Protein AF-A0A948WME0-F1 (afdb_monomer)

Structure (mmCIF, N/CA/C/O backbone):
data_AF-A0A948WME0-F1
#
_entry.id   AF-A0A948WME0-F1
#
loop_
_atom_site.group_PDB
_atom_site.id
_atom_site.type_symbol
_atom_site.label_atom_id
_atom_site.label_alt_id
_atom_site.label_comp_id
_atom_site.label_asym_id
_atom_site.label_entity_id
_atom_site.label_seq_id
_atom_site.pdbx_PDB_ins_code
_atom_site.Cartn_x
_atom_site.Cartn_y
_atom_site.Cartn_z
_atom_site.occupancy
_atom_site.B_iso_or_equiv
_atom_site.auth_seq_id
_atom_site.auth_comp_id
_atom_site.auth_asym_id
_atom_site.auth_atom_id
_atom_site.pdbx_PDB_model_num
ATOM 1 N N . MET A 1 1 ? -32.371 61.050 43.950 1.00 46.25 1 MET A N 1
ATOM 2 C CA . MET A 1 1 ? -32.374 61.055 42.476 1.00 46.25 1 MET A CA 1
ATOM 3 C C . MET A 1 1 ? -31.001 60.569 42.022 1.00 46.25 1 MET A C 1
ATOM 5 O O . MET A 1 1 ? -30.034 61.302 42.145 1.00 46.25 1 MET A O 1
ATOM 9 N N . THR A 1 2 ? -30.966 59.286 41.647 1.00 49.34 2 THR A N 1
ATOM 10 C CA . THR A 1 2 ? -30.003 58.592 40.766 1.00 49.34 2 THR A CA 1
ATOM 11 C C . THR A 1 2 ? -28.560 58.339 41.239 1.00 49.34 2 THR A C 1
ATOM 13 O O . THR A 1 2 ? -27.661 59.159 41.098 1.00 49.34 2 THR A O 1
ATOM 16 N N . THR A 1 3 ? -28.357 57.110 41.722 1.00 47.84 3 THR A N 1
ATOM 17 C CA . THR A 1 3 ? -27.108 56.335 41.753 1.00 47.84 3 THR A CA 1
ATOM 18 C C . THR A 1 3 ? -26.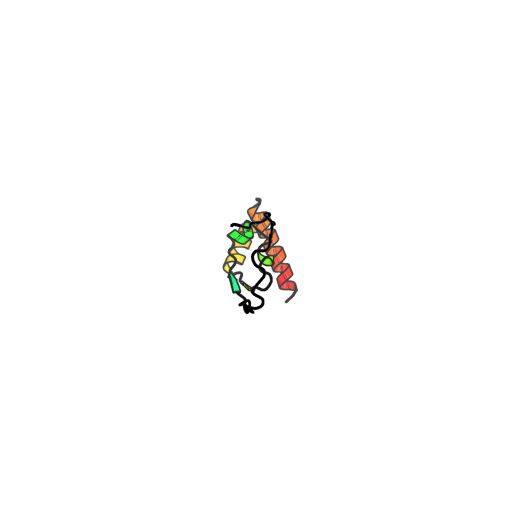693 55.874 40.349 1.00 47.84 3 THR A C 1
ATOM 20 O O . THR A 1 3 ? -27.567 55.587 39.537 1.00 47.84 3 THR A O 1
ATOM 23 N N . HIS A 1 4 ? -25.384 55.738 40.096 1.00 38.62 4 HIS A N 1
ATOM 24 C CA . HIS A 1 4 ? -24.697 54.550 39.529 1.00 38.62 4 HIS A CA 1
ATOM 25 C C . HIS A 1 4 ? -23.361 54.971 38.893 1.00 38.62 4 HIS A C 1
ATOM 27 O O . HIS A 1 4 ? -23.336 55.803 37.996 1.00 38.62 4 HIS A O 1
ATOM 33 N N . ALA A 1 5 ? -22.204 54.594 39.439 1.00 46.41 5 ALA A N 1
ATOM 34 C CA . ALA A 1 5 ? -21.619 53.260 39.648 1.00 46.41 5 ALA A CA 1
ATOM 35 C C . ALA A 1 5 ? -20.604 52.942 38.542 1.00 46.41 5 ALA A C 1
ATOM 37 O O . ALA A 1 5 ? -20.889 53.011 37.348 1.00 46.41 5 ALA A O 1
ATOM 38 N N . ALA A 1 6 ? -19.396 52.650 39.017 1.00 44.91 6 ALA A N 1
ATOM 39 C CA . ALA A 1 6 ? -18.202 52.347 38.262 1.00 44.91 6 ALA A CA 1
ATOM 40 C C . ALA A 1 6 ? -18.371 51.089 37.404 1.00 44.91 6 ALA A C 1
ATOM 42 O O . ALA A 1 6 ? -19.106 50.163 37.742 1.00 44.91 6 ALA A O 1
ATOM 43 N N . ARG A 1 7 ? -17.663 51.093 36.279 1.00 42.75 7 ARG A N 1
ATOM 44 C CA . ARG A 1 7 ? -17.547 49.979 35.346 1.00 42.75 7 ARG A CA 1
ATOM 45 C C . ARG A 1 7 ? -16.510 49.024 35.919 1.00 42.75 7 ARG A C 1
ATOM 47 O O . ARG A 1 7 ? -15.353 49.418 36.035 1.00 42.75 7 ARG A O 1
ATOM 54 N N . ASP A 1 8 ? -16.937 47.817 36.267 1.00 43.72 8 ASP A N 1
ATOM 55 C CA . ASP A 1 8 ? -16.040 46.724 36.619 1.00 43.72 8 ASP A CA 1
ATOM 56 C C . ASP A 1 8 ? -16.062 45.670 35.511 1.00 43.72 8 ASP A C 1
ATOM 58 O O . ASP A 1 8 ? -17.115 45.321 34.966 1.00 43.72 8 ASP A O 1
ATOM 62 N N . ALA A 1 9 ? -14.867 45.232 35.144 1.00 52.53 9 ALA A N 1
ATOM 63 C CA . ALA A 1 9 ? -14.618 44.223 34.140 1.00 52.53 9 ALA A CA 1
ATOM 64 C C . ALA A 1 9 ? -14.771 42.847 34.792 1.00 52.53 9 ALA A C 1
ATOM 66 O O . ALA A 1 9 ? -14.077 42.524 35.749 1.00 52.53 9 ALA A O 1
ATOM 67 N N . SER A 1 10 ? -15.650 42.011 34.247 1.00 54.53 10 SER A N 1
ATOM 68 C CA . SER A 1 10 ? -15.668 40.579 34.546 1.00 54.53 10 SER A CA 1
ATOM 69 C C . SER A 1 10 ? -15.707 39.795 33.241 1.00 54.53 10 SER A C 1
ATOM 71 O O . SER A 1 10 ? -16.744 39.527 32.638 1.00 54.53 10 SER A O 1
ATOM 73 N N . ASP A 1 11 ? -14.495 39.479 32.801 1.00 53.44 11 ASP A N 1
ATOM 74 C CA . ASP A 1 11 ? -14.176 38.296 32.023 1.00 53.44 11 ASP A CA 1
ATOM 75 C C . ASP A 1 11 ? -14.601 37.057 32.822 1.00 53.44 11 ASP A C 1
ATOM 77 O O . ASP A 1 11 ? -14.093 36.826 33.918 1.00 53.44 11 ASP A O 1
ATOM 81 N N . THR A 1 12 ? -15.601 36.323 32.330 1.00 52.56 12 THR A N 1
ATOM 82 C CA . THR A 1 12 ? -15.791 34.873 32.537 1.00 52.56 12 THR A CA 1
ATOM 83 C C . THR A 1 12 ? -17.068 34.431 31.824 1.00 52.56 12 THR A C 1
ATOM 85 O O . THR A 1 12 ? -18.157 34.384 32.397 1.00 52.56 12 THR A O 1
ATOM 88 N N . ARG A 1 13 ? -16.950 34.075 30.540 1.00 53.72 13 ARG A N 1
ATOM 89 C CA . ARG A 1 13 ? -17.986 33.299 29.848 1.00 53.72 13 ARG A CA 1
ATOM 90 C C . ARG A 1 13 ? -17.516 31.861 29.650 1.00 53.72 13 ARG A C 1
ATOM 92 O O . ARG A 1 13 ? -16.683 31.575 28.800 1.00 53.72 13 ARG A O 1
ATOM 99 N N . SER A 1 14 ? -18.153 30.994 30.434 1.00 48.44 14 SER A N 1
ATOM 100 C CA . SER A 1 14 ? -18.486 29.608 30.097 1.00 48.44 14 SER A CA 1
ATOM 101 C C . SER A 1 14 ? -17.376 28.565 30.249 1.00 48.44 14 SER A C 1
ATOM 103 O O . SER A 1 14 ? -16.840 28.026 29.287 1.00 48.44 14 SER A O 1
ATOM 105 N N . THR A 1 15 ? -17.146 28.176 31.502 1.00 48.06 15 THR A N 1
ATOM 106 C CA . THR A 1 15 ? -16.961 26.765 31.867 1.00 48.06 15 THR A CA 1
ATOM 107 C C . THR A 1 15 ? -18.275 25.985 31.693 1.00 48.06 15 THR A C 1
ATOM 109 O O . THR A 1 15 ? -19.348 26.585 31.703 1.00 48.06 15 THR A O 1
ATOM 112 N N . THR A 1 16 ? -18.166 24.649 31.608 1.00 42.69 16 THR A N 1
ATOM 113 C CA . THR A 1 16 ? -19.190 23.600 31.341 1.00 42.69 16 THR A CA 1
ATOM 114 C C . THR A 1 16 ? -19.482 23.381 29.848 1.00 42.69 16 THR A C 1
ATOM 116 O O . THR A 1 16 ? -19.741 24.329 29.128 1.00 42.69 16 THR A O 1
ATOM 119 N N . SER A 1 17 ? -19.438 22.180 29.264 1.00 53.53 17 SER A N 1
ATOM 120 C CA . SER A 1 17 ? -19.384 20.804 29.776 1.00 53.53 17 SER A CA 1
ATOM 121 C C . SER A 1 17 ? -19.219 19.836 28.585 1.00 53.53 17 SER A C 1
ATOM 123 O O . SER A 1 17 ? -19.835 20.035 27.543 1.00 53.53 17 SER A O 1
ATOM 125 N N . SER A 1 18 ? -18.422 18.771 28.726 1.00 53.84 18 SER A N 1
ATOM 126 C CA . SER A 1 18 ? -18.765 17.412 28.246 1.00 53.84 18 SER A CA 1
ATOM 127 C C . SER A 1 18 ? -17.610 16.437 28.494 1.00 53.84 18 SER A C 1
ATOM 129 O O . SER A 1 18 ? -16.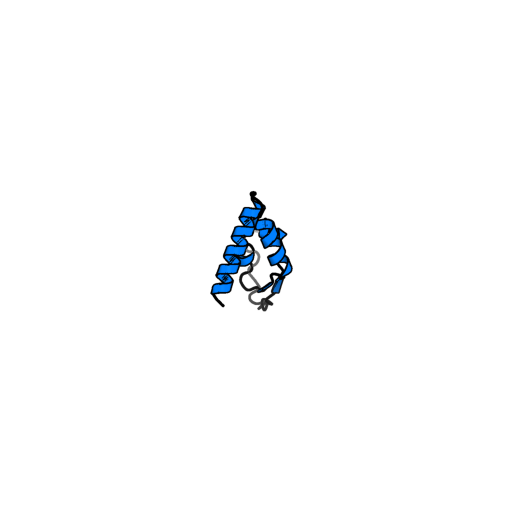805 16.116 27.625 1.00 53.84 18 SER A O 1
ATOM 131 N N . ALA A 1 19 ? -17.554 15.924 29.722 1.00 52.94 19 ALA A N 1
ATOM 132 C CA . ALA A 1 19 ? -17.043 14.581 29.934 1.00 52.94 19 ALA A CA 1
ATOM 133 C C . ALA A 1 19 ? -18.053 13.568 29.356 1.00 52.94 19 ALA A C 1
ATOM 135 O O . ALA A 1 19 ? -19.260 13.749 29.509 1.00 52.94 19 ALA A O 1
ATOM 136 N N . ALA A 1 20 ? -17.519 12.503 28.753 1.00 53.44 20 ALA A N 1
ATOM 137 C CA . ALA A 1 20 ? -18.188 11.271 28.329 1.00 53.44 20 ALA A CA 1
ATOM 138 C C . ALA A 1 20 ? -19.187 11.367 27.157 1.00 53.44 20 ALA A C 1
ATOM 140 O O . ALA A 1 20 ? -20.401 11.399 27.329 1.00 53.44 20 ALA A O 1
ATOM 141 N N . SER A 1 21 ? -18.671 11.155 25.947 1.00 50.00 21 SER A N 1
ATOM 142 C CA . SER A 1 21 ? -19.224 10.058 25.153 1.00 50.00 21 SER A CA 1
ATOM 143 C C . SER A 1 21 ? -18.109 9.032 24.987 1.00 50.00 21 SER A C 1
ATOM 145 O O . SER A 1 21 ? -17.073 9.308 24.389 1.00 50.00 21 SER A O 1
ATOM 147 N N . GLY A 1 22 ? -18.275 7.861 25.602 1.00 52.62 22 GLY A N 1
ATOM 148 C CA . GLY A 1 22 ? -17.491 6.691 25.241 1.00 52.62 22 GLY A CA 1
ATOM 149 C C . GLY A 1 22 ? -17.886 6.310 23.824 1.00 52.62 22 GLY A C 1
ATOM 150 O O . GLY A 1 22 ? -18.735 5.444 23.633 1.00 52.62 22 GLY A O 1
ATOM 151 N N . ALA A 1 23 ? -17.326 7.003 22.834 1.00 57.62 23 ALA A N 1
ATOM 152 C CA . ALA A 1 23 ? -17.322 6.511 21.478 1.00 57.62 23 ALA A CA 1
ATOM 153 C C . ALA A 1 23 ? -16.528 5.211 21.550 1.00 57.62 23 ALA A C 1
ATOM 155 O O . ALA A 1 23 ? -15.306 5.225 21.680 1.00 57.62 23 ALA A O 1
ATOM 156 N N . GLN A 1 24 ? -17.232 4.081 21.563 1.00 62.50 24 GLN A N 1
ATOM 157 C CA . GLN A 1 24 ? -16.630 2.820 21.173 1.00 62.50 24 GLN A CA 1
ATOM 158 C C . GLN A 1 24 ? -15.967 3.109 19.828 1.00 62.50 24 GLN A C 1
ATOM 160 O O . GLN A 1 24 ? -16.671 3.329 18.840 1.00 62.50 24 GLN A O 1
ATOM 165 N N . SER A 1 25 ? -14.636 3.244 19.817 1.00 71.81 25 SER A N 1
ATOM 166 C CA . SER A 1 25 ? -13.880 3.405 18.582 1.00 71.81 25 SER A CA 1
ATOM 167 C C . SER A 1 25 ? -14.089 2.105 17.828 1.00 71.81 25 SER A C 1
ATOM 169 O O . SER A 1 25 ? -13.472 1.081 18.122 1.00 71.81 25 SER A O 1
ATOM 171 N N . THR A 1 26 ? -15.080 2.098 16.940 1.00 84.75 26 THR A N 1
ATOM 172 C CA . THR A 1 26 ? -15.335 0.965 16.066 1.00 84.75 26 THR A CA 1
ATOM 173 C C . THR A 1 26 ? -14.064 0.779 15.259 1.00 84.75 26 THR A C 1
ATOM 175 O O . THR A 1 26 ? -13.726 1.661 14.463 1.00 84.75 26 THR A O 1
ATOM 178 N N . ARG A 1 27 ? -13.347 -0.329 15.475 1.00 90.62 27 ARG A N 1
ATOM 179 C CA . ARG A 1 27 ? -12.204 -0.671 14.630 1.00 90.62 27 ARG A CA 1
ATOM 180 C C . ARG A 1 27 ? -12.684 -0.714 13.185 1.00 90.62 27 ARG A C 1
ATOM 182 O O . ARG A 1 27 ? -13.639 -1.417 12.865 1.00 90.62 27 ARG A O 1
ATOM 189 N N . LYS A 1 28 ? -12.062 0.103 12.338 1.00 93.06 28 LYS A N 1
ATOM 190 C CA . LYS A 1 28 ? -12.360 0.172 10.908 1.00 93.06 28 LYS A CA 1
ATOM 191 C C . LYS A 1 28 ? -11.374 -0.705 10.152 1.00 93.06 28 LYS A C 1
ATOM 193 O O . LYS A 1 28 ? -10.253 -0.919 10.612 1.00 93.06 28 LYS A O 1
ATOM 198 N N . HIS A 1 29 ? -11.790 -1.161 8.979 1.00 95.06 29 HIS A N 1
ATOM 199 C CA . HIS A 1 29 ? -10.895 -1.795 8.021 1.00 95.06 29 HIS A CA 1
ATOM 200 C C . HIS A 1 29 ? -10.512 -0.768 6.953 1.00 95.06 29 HIS A C 1
ATOM 202 O O . HIS A 1 29 ? -11.386 -0.145 6.347 1.00 95.06 29 HIS A O 1
ATOM 208 N N . PHE A 1 30 ? -9.215 -0.599 6.720 1.00 96.12 30 PHE A N 1
ATOM 209 C CA . PHE A 1 30 ? -8.669 0.236 5.658 1.00 96.12 30 PHE A CA 1
ATOM 210 C C . PHE A 1 30 ? -8.087 -0.6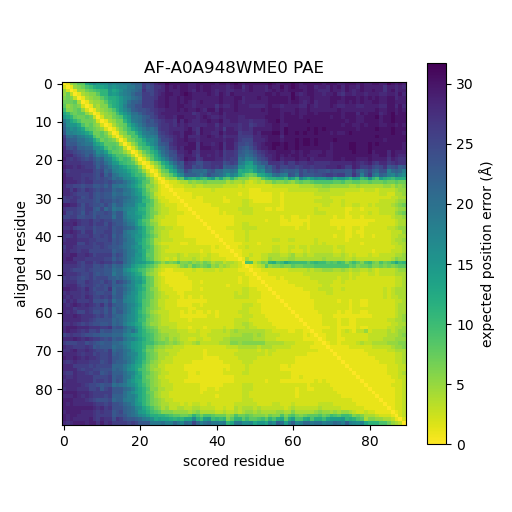53 4.577 1.00 96.12 30 PHE A C 1
ATOM 212 O O . PHE A 1 30 ? -7.135 -1.390 4.817 1.00 96.12 30 PHE A O 1
ATOM 219 N N . VAL A 1 31 ? -8.650 -0.568 3.377 1.00 96.06 31 VAL A N 1
ATOM 220 C CA . VAL A 1 31 ? -8.103 -1.259 2.213 1.00 96.06 31 VAL A CA 1
ATOM 221 C C . VAL A 1 31 ? -7.058 -0.356 1.574 1.00 96.06 31 VAL A C 1
ATOM 223 O O . VAL A 1 31 ? -7.381 0.752 1.143 1.00 96.06 31 VAL A O 1
ATOM 226 N N . LEU A 1 32 ? -5.805 -0.806 1.538 1.00 96.56 32 LEU A N 1
ATOM 227 C CA . LEU A 1 32 ? -4.728 -0.071 0.883 1.00 96.56 32 LEU A CA 1
ATOM 228 C C . LEU A 1 32 ? -4.575 -0.497 -0.570 1.00 96.56 32 LEU A C 1
ATOM 230 O O . LEU A 1 32 ? -4.515 -1.684 -0.876 1.00 96.56 32 LEU A O 1
ATOM 234 N N . ASP A 1 33 ? -4.464 0.506 -1.434 1.00 96.75 33 ASP A N 1
ATOM 235 C CA . ASP A 1 33 ? -4.192 0.365 -2.860 1.00 96.75 33 ASP A CA 1
ATOM 236 C C . ASP A 1 33 ? -2.692 0.547 -3.160 1.00 96.75 33 ASP A C 1
ATOM 238 O O . ASP A 1 33 ? -1.953 1.190 -2.403 1.00 96.75 33 ASP A O 1
ATOM 242 N N . THR A 1 34 ? -2.247 0.036 -4.305 1.00 96.94 34 THR A N 1
ATOM 243 C CA . THR A 1 34 ? -0.870 0.132 -4.795 1.00 96.94 34 THR A CA 1
ATOM 244 C C . THR A 1 34 ? -0.411 1.581 -4.882 1.00 96.94 34 THR A C 1
ATOM 246 O O . THR A 1 34 ? 0.682 1.908 -4.425 1.00 96.94 34 THR A O 1
ATOM 249 N N . ASN A 1 35 ? -1.248 2.490 -5.389 1.00 97.06 35 ASN A N 1
ATOM 250 C CA . ASN A 1 35 ? -0.870 3.896 -5.535 1.00 97.06 35 ASN A CA 1
ATOM 251 C C . ASN A 1 35 ? -0.511 4.550 -4.197 1.00 97.06 35 ASN A C 1
ATOM 253 O O . ASN A 1 35 ? 0.464 5.299 -4.120 1.00 97.06 35 ASN A O 1
ATOM 257 N N . VAL A 1 36 ? -1.249 4.239 -3.129 1.00 97.25 36 VAL A N 1
ATOM 258 C CA . VAL A 1 36 ? -0.953 4.759 -1.786 1.00 97.25 36 VAL A CA 1
ATOM 259 C C . VAL A 1 36 ? 0.412 4.259 -1.313 1.00 97.25 36 VAL A C 1
ATOM 261 O O . VAL A 1 36 ? 1.199 5.030 -0.765 1.00 97.25 36 VAL A O 1
ATOM 264 N N . LEU A 1 37 ? 0.722 2.991 -1.577 1.00 97.25 37 LEU A N 1
ATOM 265 C CA . LEU A 1 37 ? 1.983 2.350 -1.206 1.00 97.25 37 LEU A CA 1
ATOM 266 C C . LEU A 1 37 ? 3.175 2.881 -2.022 1.00 97.25 37 LEU A C 1
ATOM 268 O O . LEU A 1 37 ? 4.252 3.091 -1.464 1.00 97.25 37 LEU A O 1
ATOM 272 N N . LEU A 1 38 ? 2.981 3.154 -3.316 1.00 97.69 38 LEU A N 1
ATOM 273 C CA . LEU A 1 38 ? 4.012 3.704 -4.204 1.00 97.69 38 LEU A CA 1
ATOM 274 C C . LEU A 1 38 ? 4.363 5.160 -3.886 1.00 97.69 38 LEU A C 1
ATOM 276 O O . LEU A 1 38 ? 5.515 5.551 -4.063 1.00 97.69 38 LEU A O 1
ATOM 280 N N . HIS A 1 39 ? 3.402 5.958 -3.414 1.00 97.75 39 HIS A N 1
ATOM 281 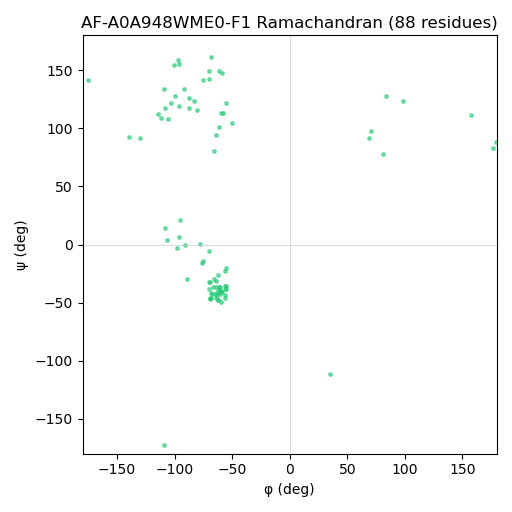C CA . HIS A 1 39 ? 3.643 7.354 -3.028 1.00 97.75 39 HIS A CA 1
ATOM 282 C C . HIS A 1 39 ? 4.052 7.497 -1.559 1.00 97.75 39 HIS A C 1
ATOM 284 O O . HIS A 1 39 ? 4.779 8.422 -1.202 1.00 97.75 39 HIS A O 1
ATOM 290 N N . ASN A 1 40 ? 3.595 6.592 -0.691 1.00 97.38 40 ASN A N 1
ATOM 291 C CA . ASN A 1 40 ? 3.929 6.592 0.726 1.00 97.38 40 ASN A CA 1
ATOM 292 C C . ASN A 1 40 ? 4.173 5.155 1.227 1.00 97.38 40 ASN A C 1
ATOM 294 O O . ASN A 1 40 ? 3.245 4.502 1.725 1.00 97.38 40 ASN A O 1
ATOM 298 N N . PRO A 1 41 ? 5.433 4.684 1.214 1.00 96.69 41 PRO A N 1
ATOM 299 C CA . PRO A 1 41 ? 5.778 3.328 1.634 1.00 96.69 41 PRO A CA 1
ATOM 300 C C . PRO A 1 41 ? 5.642 3.085 3.147 1.00 96.69 41 PRO A C 1
ATOM 302 O O . PRO A 1 41 ? 5.853 1.970 3.617 1.00 96.69 41 PRO A O 1
ATOM 305 N N . GLN A 1 42 ? 5.341 4.117 3.942 1.00 96.12 42 GLN A N 1
ATOM 306 C CA . GLN A 1 42 ? 5.086 4.003 5.383 1.00 96.12 42 GLN A CA 1
ATOM 307 C C . GLN A 1 42 ? 3.594 3.951 5.721 1.00 96.12 42 GLN A C 1
ATOM 309 O O . GLN A 1 42 ? 3.250 3.806 6.888 1.00 96.12 42 GLN A O 1
ATOM 314 N N . SER A 1 43 ? 2.704 4.067 4.729 1.00 96.06 43 SER A N 1
ATOM 315 C CA . SER A 1 43 ? 1.250 4.056 4.944 1.00 96.06 43 SER A CA 1
ATOM 316 C C . SER A 1 43 ? 0.759 2.810 5.685 1.00 96.06 43 SER A C 1
ATOM 318 O O . SER A 1 43 ? -0.084 2.955 6.559 1.00 96.06 43 SER A O 1
ATOM 320 N N . ILE A 1 44 ? 1.352 1.633 5.456 1.00 94.06 44 ILE A N 1
ATOM 321 C CA . ILE A 1 44 ? 1.019 0.382 6.169 1.00 94.06 44 ILE A CA 1
ATOM 322 C C . ILE A 1 44 ? 1.111 0.475 7.705 1.00 94.06 44 ILE A C 1
ATOM 324 O O . ILE A 1 44 ? 0.502 -0.334 8.392 1.00 94.06 44 ILE A O 1
ATOM 328 N N . PHE A 1 45 ? 1.842 1.456 8.245 1.00 93.94 45 PHE A N 1
ATOM 329 C CA . PHE A 1 45 ? 2.039 1.650 9.686 1.00 93.94 45 PHE A CA 1
ATOM 330 C C . PHE A 1 45 ? 1.265 2.847 10.260 1.00 93.94 45 PHE A C 1
ATOM 332 O O . PHE A 1 45 ? 1.436 3.175 11.428 1.00 93.94 45 PHE A O 1
ATOM 339 N N . LYS A 1 46 ? 0.445 3.536 9.454 1.00 93.44 46 LYS A N 1
ATOM 340 C CA . LYS A 1 46 ? -0.233 4.788 9.850 1.00 93.44 46 LYS A CA 1
ATOM 341 C C . LYS A 1 46 ? -1.668 4.604 10.351 1.00 93.44 46 LYS A C 1
ATOM 343 O O . LYS A 1 46 ? -2.362 5.594 10.542 1.00 93.44 46 LYS A O 1
ATOM 348 N N . PHE A 1 47 ? -2.117 3.364 10.518 1.00 90.31 47 PHE A N 1
ATOM 349 C CA . PHE A 1 47 ? -3.513 3.047 10.828 1.00 90.31 47 PHE A CA 1
ATOM 350 C C . PHE A 1 47 ? -3.736 2.566 12.268 1.00 90.31 47 PHE A C 1
ATOM 352 O O . PHE A 1 47 ? -4.810 2.058 12.543 1.00 90.31 47 PHE A O 1
ATOM 359 N N . GLU A 1 48 ? -2.761 2.756 13.166 1.00 87.44 48 GLU A N 1
ATOM 360 C CA . GLU A 1 48 ? -2.862 2.557 14.627 1.00 87.44 48 GLU A CA 1
ATOM 361 C C . GLU A 1 48 ? -3.773 1.390 15.060 1.00 87.44 48 GLU A C 1
ATOM 363 O O . GLU A 1 48 ? -3.426 0.230 14.841 1.00 87.44 48 GLU A O 1
ATOM 368 N N . GLU A 1 49 ? -4.924 1.669 15.679 1.00 88.12 49 GLU A N 1
ATOM 369 C CA . GLU A 1 49 ? -5.855 0.668 16.204 1.00 88.12 49 GLU A CA 1
ATOM 370 C C . GLU A 1 49 ? -6.730 -0.013 15.137 1.00 88.12 49 GLU A C 1
ATOM 372 O O . GLU A 1 49 ? -7.593 -0.832 15.463 1.00 88.12 49 GLU A O 1
ATOM 377 N N . HIS A 1 50 ? -6.563 0.338 13.865 1.00 93.19 50 HIS A N 1
ATOM 378 C CA . HIS A 1 50 ? -7.382 -0.125 12.754 1.00 93.19 50 HIS A CA 1
ATOM 379 C C . HIS A 1 50 ? -6.718 -1.245 11.955 1.00 93.19 50 HIS A C 1
ATOM 381 O O . HIS A 1 50 ? -5.497 -1.381 11.884 1.00 93.19 50 HIS A O 1
ATOM 387 N N . GLU A 1 51 ? -7.550 -2.057 11.309 1.00 93.19 51 GLU A N 1
ATOM 388 C CA . GLU A 1 51 ? -7.069 -3.180 10.517 1.00 93.19 51 GLU A CA 1
ATOM 389 C C . GLU A 1 51 ? -6.756 -2.737 9.091 1.00 93.19 51 GLU A C 1
ATOM 391 O O . GLU A 1 51 ? -7.602 -2.176 8.394 1.00 93.19 51 GLU A O 1
ATOM 396 N N . VAL A 1 52 ? -5.535 -3.018 8.645 1.00 94.88 52 VAL A N 1
ATOM 397 C CA . VAL A 1 52 ? -5.086 -2.737 7.282 1.00 94.88 52 VAL A CA 1
ATOM 398 C C . VAL A 1 52 ? -5.239 -3.994 6.439 1.00 94.88 52 VAL A C 1
ATOM 400 O O . VAL A 1 52 ? -4.610 -5.015 6.704 1.00 94.88 52 VAL A O 1
ATOM 403 N N . VAL A 1 53 ? -6.054 -3.905 5.395 1.00 96.00 53 VAL A N 1
ATOM 404 C CA . VAL A 1 53 ? -6.265 -4.969 4.417 1.00 96.00 53 VAL A CA 1
ATOM 405 C C . VAL A 1 53 ? -5.498 -4.612 3.152 1.00 96.00 53 VAL A C 1
ATOM 407 O O . VAL A 1 53 ? -5.733 -3.571 2.540 1.00 96.00 53 VAL A O 1
ATOM 410 N N . ILE A 1 54 ? -4.583 -5.487 2.742 1.00 95.56 54 ILE A N 1
ATOM 411 C CA . ILE A 1 54 ? -3.857 -5.359 1.477 1.00 95.56 54 ILE A CA 1
ATOM 412 C C . ILE A 1 54 ? -4.336 -6.490 0.564 1.00 95.56 54 ILE A C 1
ATOM 414 O O . ILE A 1 54 ? -4.038 -7.653 0.844 1.00 95.56 54 ILE A O 1
ATOM 418 N N . PRO A 1 55 ? -5.105 -6.192 -0.499 1.00 96.75 55 PRO A N 1
ATOM 419 C CA . PRO A 1 55 ? -5.534 -7.202 -1.459 1.0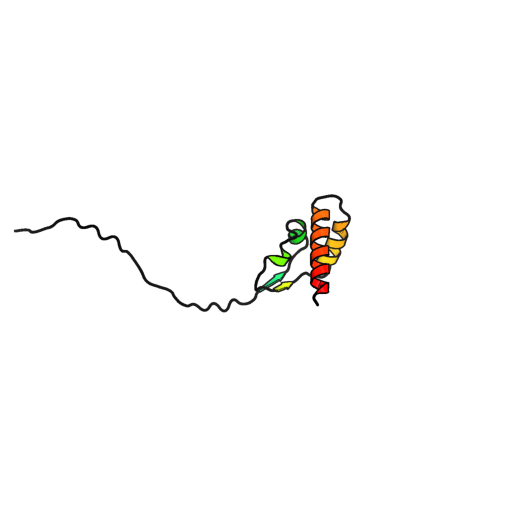0 96.75 55 PRO A CA 1
ATOM 420 C C . PRO A 1 55 ? -4.339 -7.910 -2.110 1.00 96.75 55 PRO A C 1
ATOM 422 O O . PRO A 1 55 ? -3.315 -7.281 -2.375 1.00 96.75 55 PRO A O 1
ATOM 425 N N . LEU A 1 56 ? -4.480 -9.196 -2.451 1.00 95.88 56 LEU A N 1
ATOM 426 C CA . LEU A 1 56 ? -3.421 -9.949 -3.142 1.00 95.88 56 LEU A CA 1
ATOM 427 C C . LEU A 1 56 ? -2.980 -9.262 -4.447 1.00 95.88 56 LEU A C 1
ATOM 429 O O . LEU A 1 56 ? -1.788 -9.191 -4.728 1.00 95.88 56 LEU A O 1
ATOM 433 N N . THR A 1 57 ? -3.921 -8.680 -5.195 1.00 97.69 57 THR A N 1
ATOM 434 C CA . THR A 1 57 ? -3.645 -7.941 -6.437 1.00 97.69 57 THR A CA 1
ATOM 435 C C . THR A 1 57 ? -2.650 -6.795 -6.232 1.00 97.69 57 THR A C 1
ATOM 437 O O . THR A 1 57 ? -1.788 -6.569 -7.075 1.00 97.69 57 THR A O 1
ATOM 440 N N . VAL A 1 58 ? -2.693 -6.119 -5.079 1.00 97.50 58 VAL A N 1
ATOM 441 C CA . VAL A 1 58 ? -1.743 -5.044 -4.746 1.00 97.50 58 VAL A CA 1
ATOM 442 C C . VAL A 1 58 ? -0.326 -5.598 -4.585 1.00 97.50 58 VAL A C 1
ATOM 444 O O . VAL A 1 58 ? 0.640 -4.974 -5.018 1.00 97.50 58 VAL A O 1
ATOM 447 N N . ILE A 1 59 ? -0.179 -6.802 -4.027 1.00 96.06 59 ILE A N 1
ATOM 448 C CA . ILE A 1 59 ? 1.122 -7.479 -3.921 1.00 96.06 59 ILE A CA 1
ATOM 449 C C . ILE A 1 59 ? 1.679 -7.804 -5.313 1.00 96.06 59 ILE A C 1
ATOM 451 O O . ILE A 1 59 ? 2.839 -7.507 -5.600 1.00 96.06 59 ILE A O 1
ATOM 455 N N . GLU A 1 60 ? 0.841 -8.350 -6.197 1.00 97.25 60 GLU A N 1
ATOM 456 C CA . GLU A 1 60 ? 1.217 -8.676 -7.579 1.00 97.25 60 GLU A CA 1
ATOM 457 C C . GLU A 1 60 ? 1.640 -7.433 -8.376 1.00 97.25 60 GLU A C 1
ATOM 459 O O . GLU A 1 60 ? 2.573 -7.479 -9.183 1.00 97.25 60 GLU A O 1
ATOM 464 N N . GLU A 1 61 ? 0.966 -6.304 -8.162 1.00 98.00 61 GLU A N 1
ATOM 465 C CA . GLU A 1 61 ? 1.316 -5.029 -8.783 1.00 98.00 61 GLU A CA 1
ATOM 466 C C . GLU A 1 61 ? 2.629 -4.467 -8.239 1.00 98.00 61 GLU A C 1
ATOM 468 O O . GLU A 1 61 ? 3.502 -4.094 -9.028 1.00 98.00 61 GLU A O 1
ATOM 473 N N . LEU A 1 62 ? 2.827 -4.464 -6.917 1.00 97.38 62 LEU A N 1
ATOM 474 C CA . LEU A 1 62 ? 4.090 -4.044 -6.304 1.00 97.38 62 LEU A CA 1
ATOM 475 C C . LEU A 1 62 ? 5.276 -4.847 -6.850 1.00 97.38 62 LEU A C 1
ATOM 477 O O . LEU A 1 62 ? 6.335 -4.271 -7.112 1.00 97.38 62 LEU A O 1
ATOM 481 N N . ASP A 1 63 ? 5.103 -6.147 -7.096 1.00 95.69 63 ASP A N 1
ATOM 482 C CA . ASP A 1 63 ? 6.142 -6.981 -7.702 1.00 95.69 63 ASP A CA 1
ATOM 483 C C . ASP A 1 63 ? 6.513 -6.565 -9.131 1.00 95.69 63 ASP A C 1
ATOM 485 O O . ASP A 1 63 ? 7.685 -6.664 -9.518 1.00 95.69 63 ASP A O 1
ATOM 489 N N . LYS A 1 64 ? 5.564 -6.025 -9.903 1.00 97.44 64 LYS A N 1
ATOM 490 C CA . LYS A 1 64 ? 5.851 -5.413 -11.210 1.00 97.44 64 LYS A CA 1
ATOM 491 C C . LYS A 1 64 ? 6.643 -4.115 -11.032 1.00 97.44 64 LYS A C 1
ATOM 493 O O . LYS A 1 64 ? 7.674 -3.946 -11.683 1.00 97.44 64 LYS A O 1
ATOM 498 N N . PHE A 1 65 ? 6.220 -3.242 -10.113 1.00 97.62 65 PHE A N 1
ATOM 499 C CA . PHE A 1 65 ? 6.848 -1.932 -9.890 1.00 97.62 65 PHE A CA 1
ATOM 500 C C . PHE A 1 65 ? 8.284 -2.008 -9.361 1.00 97.62 65 PHE A C 1
ATOM 502 O O . PHE A 1 65 ? 9.097 -1.149 -9.693 1.00 97.62 65 PHE A O 1
ATOM 509 N N . LYS A 1 66 ? 8.662 -3.048 -8.604 1.00 94.50 66 LYS A N 1
ATOM 510 C CA . LYS A 1 66 ? 10.049 -3.228 -8.111 1.00 94.50 66 LYS A CA 1
ATOM 511 C C . LYS A 1 66 ? 11.112 -3.241 -9.213 1.00 94.50 66 LYS A C 1
ATOM 513 O O . LYS A 1 66 ? 12.283 -3.020 -8.904 1.00 94.50 66 LYS A O 1
ATOM 518 N N . LYS A 1 67 ? 10.729 -3.560 -10.456 1.00 96.06 67 LYS A N 1
ATOM 519 C CA . LYS A 1 67 ? 11.629 -3.599 -11.618 1.00 96.06 67 LYS A CA 1
ATOM 520 C C . LYS A 1 67 ? 11.980 -2.203 -12.135 1.00 96.06 67 LYS A C 1
ATOM 522 O O . LYS A 1 67 ? 12.943 -2.067 -12.887 1.00 96.06 67 LYS A O 1
ATOM 527 N N . ASN A 1 68 ? 11.226 -1.182 -11.735 1.00 96.31 68 ASN A N 1
ATOM 528 C CA . ASN A 1 68 ? 11.474 0.189 -12.148 1.00 96.31 68 ASN A CA 1
ATOM 529 C C . ASN A 1 68 ? 12.680 0.767 -11.386 1.00 96.31 68 ASN A C 1
ATOM 531 O O . ASN A 1 68 ? 12.873 0.525 -10.191 1.00 96.31 68 ASN A O 1
ATOM 535 N N . ASN A 1 69 ? 13.496 1.558 -12.086 1.00 96.94 69 ASN A N 1
ATOM 536 C CA . ASN A 1 69 ? 14.694 2.206 -11.536 1.00 96.94 69 ASN A CA 1
ATOM 537 C C . ASN A 1 69 ? 14.440 3.649 -11.069 1.00 96.94 69 ASN A C 1
ATOM 539 O O . ASN A 1 69 ? 15.368 4.446 -10.965 1.00 96.94 69 ASN A O 1
ATOM 543 N N . ASP A 1 70 ? 13.186 3.982 -10.796 1.00 97.75 70 ASP A N 1
ATOM 544 C CA . ASP A 1 70 ? 12.724 5.294 -10.362 1.00 97.75 70 ASP A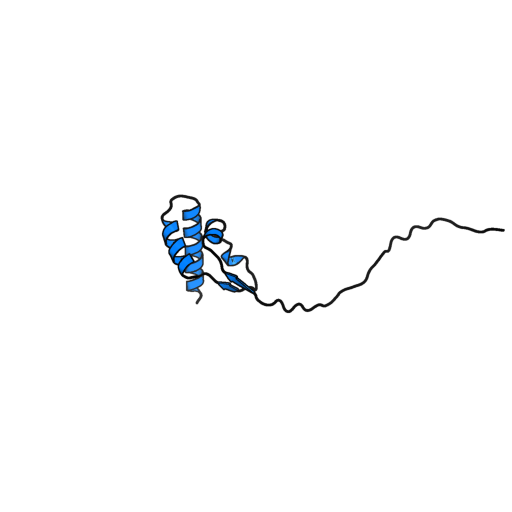 CA 1
ATOM 545 C C . ASP A 1 70 ? 12.281 5.271 -8.886 1.00 97.75 70 ASP A C 1
ATOM 547 O O . ASP A 1 70 ? 12.457 4.284 -8.158 1.00 97.75 70 ASP A O 1
ATOM 551 N N . GLU A 1 71 ? 11.694 6.380 -8.435 1.00 97.75 71 GLU A N 1
ATOM 552 C CA . GLU A 1 71 ? 11.186 6.511 -7.069 1.00 97.75 71 GLU A CA 1
ATOM 553 C C . GLU A 1 71 ? 10.036 5.533 -6.789 1.00 97.75 71 GLU A C 1
ATOM 555 O O . GLU A 1 71 ? 9.979 4.942 -5.710 1.00 97.75 71 GLU A O 1
ATOM 560 N N . THR A 1 72 ? 9.168 5.272 -7.775 1.00 97.50 72 THR A N 1
ATOM 561 C CA . THR A 1 72 ? 8.074 4.304 -7.611 1.00 97.50 72 THR A CA 1
ATOM 562 C C . THR A 1 72 ? 8.616 2.895 -7.371 1.00 97.50 72 THR A C 1
ATOM 564 O O . THR A 1 72 ? 8.189 2.218 -6.434 1.00 97.50 72 THR A O 1
ATOM 567 N N . GLY A 1 73 ? 9.643 2.476 -8.116 1.00 98.12 73 GLY A N 1
ATOM 568 C CA . GLY A 1 73 ? 10.315 1.199 -7.899 1.00 98.12 73 GLY A CA 1
ATOM 569 C C . GLY A 1 73 ? 11.128 1.144 -6.606 1.00 98.12 73 GLY A C 1
ATOM 570 O O . GLY A 1 73 ? 11.224 0.088 -5.971 1.00 98.12 73 GLY A O 1
ATOM 571 N N . ARG A 1 74 ? 11.708 2.263 -6.151 1.00 98.25 74 ARG A N 1
ATOM 572 C CA . ARG A 1 74 ? 12.330 2.362 -4.817 1.00 98.25 74 ARG A CA 1
ATOM 573 C C . ARG A 1 74 ? 11.295 2.139 -3.708 1.00 98.25 74 ARG A C 1
ATOM 575 O O . ARG A 1 74 ? 11.543 1.322 -2.815 1.00 98.25 74 ARG A O 1
ATOM 582 N N . ASN A 1 75 ? 10.145 2.801 -3.798 1.00 98.31 75 ASN A N 1
ATOM 583 C CA . ASN A 1 75 ? 9.066 2.704 -2.817 1.00 98.31 75 ASN A CA 1
ATOM 584 C C . ASN A 1 75 ? 8.425 1.316 -2.815 1.00 98.31 75 ASN A C 1
ATOM 586 O O . ASN A 1 75 ? 8.284 0.723 -1.747 1.00 98.31 75 ASN A O 1
ATOM 590 N N . ALA A 1 76 ? 8.173 0.724 -3.987 1.00 98.19 76 ALA A N 1
ATOM 591 C CA . ALA A 1 76 ? 7.695 -0.654 -4.100 1.00 98.19 76 ALA A CA 1
ATOM 592 C C . ALA A 1 76 ? 8.637 -1.646 -3.397 1.00 98.19 76 ALA A C 1
ATOM 594 O O . ALA A 1 76 ? 8.206 -2.473 -2.591 1.00 98.19 76 ALA A O 1
ATOM 595 N N . ARG A 1 77 ? 9.954 -1.521 -3.624 1.00 98.00 77 ARG A N 1
ATOM 596 C CA . ARG A 1 77 ? 10.967 -2.344 -2.942 1.00 98.00 77 ARG A CA 1
ATOM 597 C C . ARG A 1 77 ? 10.962 -2.137 -1.425 1.00 98.00 77 ARG A C 1
ATOM 599 O O . ARG A 1 77 ? 11.198 -3.094 -0.691 1.00 98.00 77 ARG A O 1
ATOM 606 N N . GLN A 1 78 ? 10.722 -0.919 -0.941 1.00 98.00 78 GLN A N 1
ATOM 607 C CA . GLN A 1 78 ? 10.611 -0.647 0.494 1.00 98.00 78 GLN A CA 1
ATOM 608 C C . GLN A 1 78 ? 9.362 -1.284 1.105 1.00 98.00 78 GLN A C 1
ATOM 610 O O . GLN A 1 78 ? 9.481 -1.929 2.144 1.00 98.00 78 GLN A O 1
ATOM 615 N N . VAL A 1 79 ? 8.202 -1.141 0.461 1.00 97.50 79 VAL A N 1
ATOM 616 C CA . VAL A 1 79 ? 6.941 -1.736 0.924 1.00 97.50 79 VAL A CA 1
ATOM 617 C C . VAL A 1 79 ? 7.068 -3.249 0.997 1.00 97.50 79 VAL A C 1
ATOM 619 O O . VAL A 1 79 ? 6.808 -3.817 2.051 1.00 97.50 79 VAL A O 1
ATOM 622 N N . VAL A 1 80 ? 7.562 -3.896 -0.061 1.00 96.19 80 VAL A N 1
ATOM 623 C CA . VAL A 1 80 ? 7.705 -5.359 -0.083 1.00 96.19 80 VAL A CA 1
ATOM 624 C C . VAL A 1 80 ? 8.643 -5.856 1.013 1.00 96.19 80 VAL A C 1
ATOM 626 O O . VAL A 1 80 ? 8.284 -6.779 1.733 1.00 96.19 80 VAL A O 1
ATOM 629 N N . ARG A 1 81 ? 9.781 -5.187 1.249 1.00 95.94 81 ARG A N 1
ATOM 630 C CA . ARG A 1 81 ? 10.654 -5.533 2.386 1.00 95.94 81 ARG A CA 1
ATOM 631 C C . ARG A 1 81 ? 9.955 -5.387 3.738 1.00 95.94 81 ARG A C 1
ATOM 633 O O . ARG A 1 81 ? 10.240 -6.159 4.647 1.00 95.94 81 ARG A O 1
ATOM 640 N N . SER A 1 82 ? 9.098 -4.382 3.906 1.00 95.00 82 SER A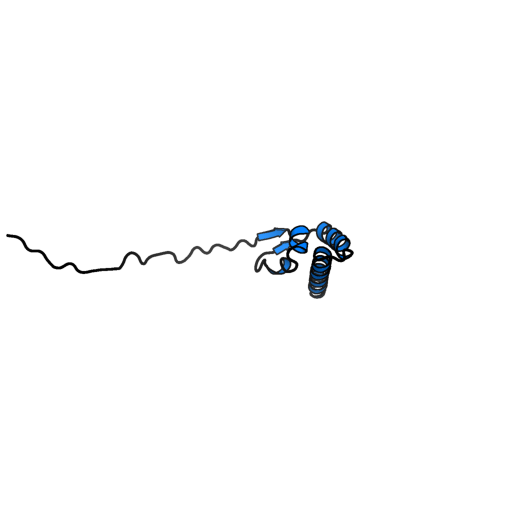 N 1
ATOM 641 C CA . SER A 1 82 ? 8.318 -4.215 5.136 1.00 95.00 82 SER A CA 1
ATOM 642 C C . SER A 1 82 ? 7.279 -5.326 5.297 1.00 95.00 82 SER A C 1
ATOM 644 O O . SER A 1 82 ? 7.151 -5.868 6.390 1.00 95.00 82 SER A O 1
ATOM 646 N N . LEU A 1 83 ? 6.590 -5.708 4.218 1.00 94.31 83 LEU A N 1
ATOM 647 C CA . LEU A 1 83 ? 5.629 -6.814 4.221 1.00 94.31 83 LEU A CA 1
ATOM 648 C C . LEU A 1 83 ? 6.306 -8.162 4.500 1.00 94.31 83 LEU A C 1
ATOM 650 O O . LEU A 1 83 ? 5.811 -8.925 5.322 1.00 94.31 83 LEU A O 1
ATOM 654 N N . ASP A 1 84 ? 7.470 -8.423 3.900 1.00 94.00 84 ASP A N 1
ATOM 655 C CA . ASP A 1 84 ? 8.263 -9.630 4.162 1.00 94.00 84 ASP A CA 1
ATOM 656 C C . ASP A 1 84 ? 8.683 -9.722 5.635 1.00 94.00 84 ASP A C 1
ATOM 658 O O . ASP A 1 84 ? 8.612 -10.792 6.240 1.00 94.00 84 ASP A O 1
ATOM 662 N N . LYS A 1 85 ? 9.080 -8.592 6.239 1.00 93.75 85 LYS A N 1
ATOM 663 C CA . LYS A 1 85 ? 9.371 -8.523 7.677 1.00 93.75 85 LYS A CA 1
ATOM 664 C C . LYS A 1 85 ? 8.131 -8.831 8.505 1.00 93.75 85 LYS A C 1
ATOM 666 O O . LYS A 1 85 ? 8.224 -9.654 9.404 1.00 93.75 85 LYS A O 1
ATOM 671 N N . LEU A 1 86 ? 6.986 -8.220 8.1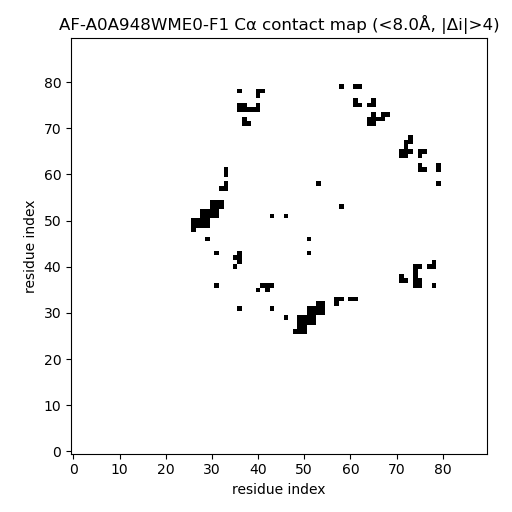98 1.00 90.62 86 LEU A N 1
ATOM 672 C CA . LEU A 1 86 ? 5.730 -8.472 8.914 1.00 90.62 86 LEU A CA 1
ATOM 673 C C . LEU A 1 86 ? 5.314 -9.946 8.835 1.00 90.62 86 LEU A C 1
ATOM 675 O O . LEU A 1 86 ? 4.950 -10.521 9.855 1.00 90.62 86 LEU A O 1
ATOM 679 N N . ARG A 1 87 ? 5.473 -10.582 7.667 1.00 88.50 87 ARG A N 1
ATOM 680 C CA . ARG A 1 87 ? 5.230 -12.021 7.48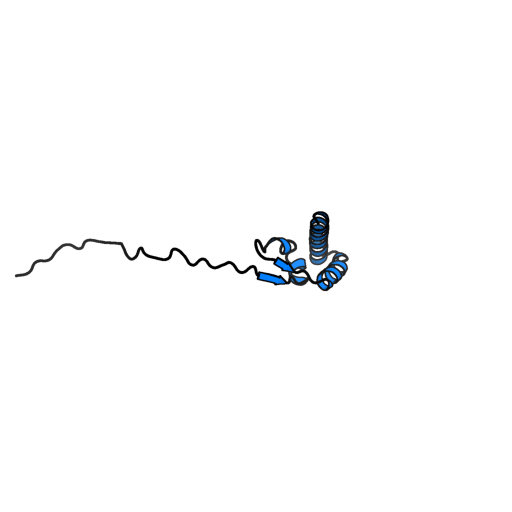3 1.00 88.50 87 ARG A CA 1
ATOM 681 C C . ARG A 1 87 ? 6.152 -12.900 8.334 1.00 88.50 87 ARG A C 1
ATOM 683 O O . ARG A 1 87 ? 5.790 -14.015 8.655 1.00 88.50 87 ARG A O 1
ATOM 690 N N . SER A 1 88 ? 7.347 -12.438 8.703 1.00 87.06 88 SER A N 1
ATOM 691 C CA . SER A 1 88 ? 8.248 -13.221 9.565 1.00 87.06 88 SER A CA 1
ATOM 692 C C . SER A 1 88 ? 7.835 -13.248 11.042 1.00 87.06 88 SER A C 1
ATOM 694 O O . SER A 1 88 ? 8.351 -14.070 11.794 1.00 87.06 88 SER A O 1
ATOM 696 N N . PHE A 1 89 ? 6.915 -12.371 11.460 1.00 78.50 89 PHE A N 1
ATOM 697 C CA . PHE A 1 89 ? 6.408 -12.319 12.834 1.00 78.50 89 PHE A CA 1
ATOM 698 C C . PHE A 1 89 ? 5.162 -13.198 13.059 1.00 78.50 89 PHE A C 1
ATOM 700 O O . PHE A 1 89 ? 4.666 -13.231 14.185 1.00 78.50 89 PHE A O 1
ATOM 707 N N . GLY A 1 90 ? 4.664 -13.901 12.029 1.00 52.75 90 GLY A N 1
ATOM 708 C CA . GLY A 1 90 ? 3.458 -14.736 12.094 1.00 52.75 90 GLY A CA 1
ATOM 709 C C . GLY A 1 90 ? 3.451 -15.870 11.082 1.00 52.75 90 GLY A C 1
ATOM 710 O O . GLY A 1 90 ? 3.508 -15.568 9.871 1.00 52.75 90 GLY A O 1
#

Secondary structure (DSSP, 8-state):
--------------------------PPEEEPPHHHHHH-TTGGGS-TTSEEE--HHHHHHHHHHTT-SSHHHHHHHHHHHHHHHHHTT-

pLDDT: mean 82.34, std 20.5, range [38.62, 98.31]

Solvent-accessible surface area (backbone atoms only — not comparable to full-atom values): 5796 Å² total; per-residue (Å²): 138,84,88,84,83,82,90,77,91,78,92,80,87,75,84,85,88,82,84,82,78,85,69,77,78,71,71,48,78,45,78,55,52,51,68,57,36,37,78,34,51,61,56,91,72,71,49,80,88,38,46,78,43,70,53,69,67,36,54,59,49,36,63,59,38,42,75,43,94,49,68,50,11,51,21,22,47,49,34,51,54,51,51,57,52,57,52,73,78,106

Foldseek 3Di:
DDDDDDDDDDDDPDDDDDDDDPPPPPAEEAEDALVCQLVPVCVVVVRPSHHYHYDPVSLVVLVVLCPDPDSSVVSSVSNVVVVVVVVVVD

Radius of gyration: 27.02 Å; Cα contacts (8 Å, |Δi|>4): 72; chains: 1; bounding box: 47×76×55 Å

Sequence (90 aa):
MTTHAARDASDTRSTTSSAASGAQSTRKHFVLDTNVLLHNPQSIFKFEEHEVVIPLTVIEELDKFKKNNDETGRNARQVVRSLDKLRSFG

Mean predicted aligned error: 12.35 Å

Nearest PDB structures (foldseek):
  3s9m-assembly2_D-3  TM=3.565E-01  e=2.933E+00  Homo sapiens
  7pva-assembly2_D  TM=3.554E-01  e=2.933E+00  Porphyromonas gingivalis W83
  2hau-assembly2_B  TM=3.153E-01  e=7.819E+00  Homo sapiens
  6d04-assembly1_C  TM=1.852E-01  e=4.635E+00  Homo sapiens